Protein AF-A0A1F8C4C2-F1 (afdb_monomer)

Foldseek 3Di:
DCVVLVVVLVLLVVVLVVLVVVLVVLVVVLVVLVVVVPDDPVSVVVNVVSVVSSVVSVVLSVVSVVLNVQSVVVVPDDDDQADDPQADAPQAGEHCDDHDGPPHHYDHCPDPVNVVRGGDGQPPHNRPPPD

Nearest PDB structures (foldseek):
  6gir-assembly1_A-2  TM=7.194E-01  e=6.416E-01  Arabidopsis thaliana
  5o66-assembly1_F  TM=7.921E-01  e=1.117E+00  Escherichia coli O157:H7
  6r1m-assembly1_B  TM=4.820E-01  e=4.071E+00  Escherichia coli
  6r1m-assembly1_A  TM=4.209E-01  e=3.182E+00  Escherichia coli
  6r1o-assembly1_A-2  TM=3.533E-01  e=3.828E+00  Escherichia coli

Sequence (131 aa):
MRTKLVVLLEKVRQEVKKAQRVAESSHEDATSIAFSLQGSRSTAGDHFHAKHQVEMNKNRLRNLLKLQMKLEEAVNKSVPEVVEPPCFVNESYLVNTPVNIDGFSFISTASPAGQKLLGKKVGEMGIEVLE

Solvent-accessible surface area (backbone atoms only — not comparable to full-atom values): 7323 Å² total; per-residue (Å²): 91,51,57,68,59,52,54,48,44,56,51,46,54,53,50,37,57,50,33,48,54,50,32,52,50,37,49,53,51,40,49,53,52,63,67,73,46,87,80,56,80,72,51,57,55,54,50,51,52,34,51,51,52,33,52,53,35,45,51,51,34,53,51,43,51,55,49,42,54,45,40,57,53,50,74,70,49,78,87,64,70,42,43,55,73,58,37,58,43,82,90,24,35,36,25,78,71,68,72,97,47,94,97,60,50,67,34,29,47,85,37,79,69,28,52,75,46,52,72,38,56,63,61,82,72,74,36,59,75,55,90

Mean predicted aligned error: 8.68 Å

Secondary structure (DSSP, 8-state):
--HHHHHHHHHHHHHHHHHHHHHHHHHHHHHHHHHHTTT-STHHHHHHHHHHHHHHHHHHHHHHHHHHHHHHHHHHSPPPSB--SSEEETTEEEESS----TT--EEETTSHHHHTTTTPBTTTT------

pLDDT: mean 79.41, std 11.93, range [40.41, 92.19]

Organism: NCBI:txid1802525

Radius of gyration: 19.36 Å; Cα contacts (8 Å, |Δi|>4): 145; chains: 1; bounding box: 41×28×55 Å

Structure (mmCIF, N/CA/C/O backbone):
data_AF-A0A1F8C4C2-F1
#
_entry.id   AF-A0A1F8C4C2-F1
#
loop_
_atom_site.group_PDB
_atom_site.id
_atom_site.type_symbol
_atom_site.label_atom_id
_atom_site.label_alt_id
_atom_site.label_comp_id
_atom_site.label_asym_id
_atom_site.label_entity_id
_atom_site.label_seq_id
_atom_site.pdbx_PDB_ins_code
_atom_site.Cartn_x
_atom_site.Cartn_y
_atom_site.Cartn_z
_atom_site.occupancy
_atom_site.B_iso_or_equiv
_atom_site.auth_seq_id
_atom_site.auth_comp_id
_atom_site.auth_asym_id
_atom_site.auth_atom_id
_atom_site.pdbx_PDB_model_num
ATOM 1 N N . MET A 1 1 ? -16.380 -9.840 12.219 1.00 53.31 1 MET A N 1
ATOM 2 C CA . MET A 1 1 ? -14.967 -10.212 12.402 1.00 53.31 1 MET A CA 1
ATOM 3 C C . MET A 1 1 ? -14.104 -9.510 11.401 1.00 53.31 1 MET A C 1
ATOM 5 O O . MET A 1 1 ? -13.970 -10.021 10.300 1.00 53.31 1 MET A O 1
ATOM 9 N N . ARG A 1 2 ? -13.535 -8.339 11.740 1.00 65.19 2 ARG A N 1
ATOM 10 C CA . ARG A 1 2 ? -12.511 -7.631 10.927 1.00 65.19 2 ARG A CA 1
ATOM 11 C C . ARG A 1 2 ? -12.799 -7.537 9.422 1.00 65.19 2 ARG A C 1
ATOM 13 O O . ARG A 1 2 ? -11.888 -7.315 8.625 1.00 65.19 2 ARG A O 1
ATOM 20 N N . THR A 1 3 ? -14.058 -7.666 9.017 1.00 74.44 3 THR A N 1
ATOM 21 C CA . THR A 1 3 ? -14.428 -7.990 7.637 1.00 74.44 3 THR A CA 1
ATOM 22 C C . THR A 1 3 ? -13.960 -6.892 6.693 1.00 74.44 3 THR A C 1
ATOM 24 O O . THR A 1 3 ? -13.485 -7.165 5.600 1.00 74.44 3 THR A O 1
ATOM 27 N N . LYS A 1 4 ? -13.979 -5.641 7.164 1.00 80.50 4 LYS A N 1
ATOM 28 C CA . LYS A 1 4 ? -13.453 -4.474 6.452 1.00 80.50 4 LYS A CA 1
ATOM 29 C C . LYS A 1 4 ? -11.940 -4.559 6.207 1.00 80.50 4 LYS A C 1
ATOM 31 O O . LYS A 1 4 ? -11.496 -4.343 5.086 1.00 80.50 4 LYS A O 1
ATOM 36 N N . LEU A 1 5 ? -11.144 -4.933 7.214 1.00 81.06 5 LEU A N 1
ATOM 37 C CA . LEU A 1 5 ? -9.693 -5.105 7.053 1.00 81.06 5 LEU A CA 1
ATOM 38 C C . LEU A 1 5 ? -9.354 -6.287 6.141 1.00 81.06 5 LEU A C 1
ATOM 40 O O . LEU A 1 5 ? -8.415 -6.184 5.358 1.00 81.06 5 LEU A O 1
ATOM 44 N N . VAL A 1 6 ? -10.129 -7.374 6.200 1.00 84.25 6 VAL A N 1
ATOM 45 C CA . VAL A 1 6 ? -9.967 -8.524 5.294 1.00 84.25 6 VAL A CA 1
ATOM 46 C C . VAL A 1 6 ? -10.289 -8.127 3.852 1.00 84.25 6 VAL A C 1
ATOM 48 O O . VAL A 1 6 ? -9.483 -8.381 2.962 1.00 84.25 6 VAL A O 1
ATOM 51 N N . VAL A 1 7 ? -11.400 -7.422 3.625 1.00 87.56 7 VAL A N 1
ATOM 52 C CA . VAL A 1 7 ? -11.780 -6.897 2.302 1.00 87.56 7 VAL A CA 1
ATOM 53 C C . VAL A 1 7 ? -10.709 -5.948 1.757 1.00 87.56 7 VAL A C 1
ATOM 55 O O . VAL A 1 7 ? -10.316 -6.051 0.592 1.00 87.56 7 VAL A O 1
ATOM 58 N N . LEU A 1 8 ? -10.183 -5.050 2.597 1.00 85.94 8 LEU A N 1
ATOM 59 C CA . LEU A 1 8 ? -9.069 -4.188 2.209 1.00 85.94 8 LEU A CA 1
ATOM 60 C C . LEU A 1 8 ? -7.817 -5.013 1.883 1.00 85.94 8 LEU A C 1
ATOM 62 O O . LEU A 1 8 ? -7.168 -4.748 0.875 1.00 85.94 8 LEU A O 1
ATOM 66 N N . LEU A 1 9 ? -7.477 -6.019 2.691 1.00 87.69 9 LEU A N 1
ATOM 67 C CA . LEU A 1 9 ? -6.319 -6.881 2.459 1.00 87.69 9 LEU A CA 1
ATOM 68 C C . LEU A 1 9 ? -6.424 -7.628 1.122 1.00 87.69 9 LEU A C 1
ATOM 70 O O . LEU A 1 9 ? -5.449 -7.675 0.370 1.00 87.69 9 LEU A O 1
ATOM 74 N N . GLU A 1 10 ? -7.592 -8.175 0.788 1.00 90.31 10 GLU A N 1
ATOM 75 C CA . GLU A 1 10 ? -7.821 -8.817 -0.510 1.00 90.31 10 GLU A CA 1
ATOM 76 C C . GLU A 1 10 ? -7.630 -7.837 -1.668 1.00 90.31 10 GLU A C 1
ATOM 78 O O . GLU A 1 10 ? -6.942 -8.153 -2.646 1.00 90.31 10 GLU A O 1
ATOM 83 N N . LYS A 1 11 ? -8.167 -6.618 -1.543 1.00 90.62 11 LYS A N 1
ATOM 84 C CA . LYS A 1 11 ? -7.991 -5.581 -2.562 1.00 90.62 11 LYS A CA 1
ATOM 85 C C . LYS A 1 11 ? -6.529 -5.156 -2.698 1.00 90.62 11 LYS A C 1
ATOM 87 O O . LYS A 1 11 ? -6.021 -5.068 -3.815 1.00 90.62 11 LYS A O 1
ATOM 92 N N . VAL A 1 12 ? -5.829 -4.956 -1.582 1.00 90.44 12 VAL A N 1
ATOM 93 C CA . VAL A 1 12 ? -4.397 -4.626 -1.562 1.00 90.44 12 VAL A CA 1
ATOM 94 C C . VAL A 1 12 ? -3.588 -5.733 -2.234 1.00 90.44 12 VAL A C 1
ATOM 96 O O . VAL A 1 12 ? -2.735 -5.426 -3.059 1.00 90.44 12 VAL A O 1
ATOM 99 N N . ARG A 1 13 ? -3.886 -7.014 -1.984 1.00 91.56 13 ARG A N 1
ATOM 100 C CA . ARG A 1 13 ? -3.219 -8.144 -2.661 1.00 91.56 13 ARG A CA 1
ATOM 101 C C . ARG A 1 13 ? -3.410 -8.114 -4.177 1.00 91.56 13 ARG A C 1
ATOM 103 O O . ARG A 1 13 ? -2.470 -8.401 -4.921 1.00 91.56 13 ARG A O 1
ATOM 110 N N . GLN A 1 14 ? -4.605 -7.766 -4.653 1.00 92.19 14 GLN A N 1
ATOM 111 C CA . GLN A 1 14 ? -4.853 -7.596 -6.088 1.00 92.19 14 GLN A CA 1
ATOM 112 C C . GLN A 1 14 ? -4.038 -6.430 -6.664 1.00 92.19 14 GLN A C 1
ATOM 114 O O . GLN A 1 14 ? -3.414 -6.579 -7.716 1.00 92.19 14 GLN A O 1
ATOM 119 N N . GLU A 1 15 ? -4.002 -5.294 -5.970 1.00 89.56 15 GLU A N 1
ATOM 120 C CA . GLU A 1 15 ? -3.238 -4.118 -6.395 1.00 89.56 15 GLU A CA 1
ATOM 121 C C . GLU A 1 15 ? -1.722 -4.347 -6.344 1.00 89.56 15 GLU A C 1
ATOM 123 O O . GLU A 1 15 ? -1.018 -3.896 -7.244 1.00 89.56 15 GLU A O 1
ATOM 128 N N . VAL A 1 16 ? -1.209 -5.113 -5.375 1.00 90.69 16 VAL A N 1
ATOM 129 C CA . VAL A 1 16 ? 0.198 -5.547 -5.327 1.00 90.69 16 VAL A CA 1
ATOM 130 C C . VAL A 1 16 ? 0.546 -6.361 -6.569 1.00 90.69 16 VAL A C 1
ATOM 132 O O . VAL A 1 16 ? 1.525 -6.044 -7.239 1.00 90.69 16 VAL A O 1
ATOM 135 N N . LYS A 1 17 ? -0.278 -7.354 -6.937 1.00 91.56 17 LYS A N 1
ATOM 136 C CA . LYS A 1 17 ? -0.050 -8.161 -8.151 1.00 91.56 17 LYS A CA 1
ATOM 137 C C . LYS A 1 17 ? -0.018 -7.301 -9.416 1.00 91.56 17 LYS A C 1
ATOM 139 O O . LYS A 1 17 ? 0.827 -7.520 -10.281 1.00 91.56 17 LYS A O 1
ATOM 1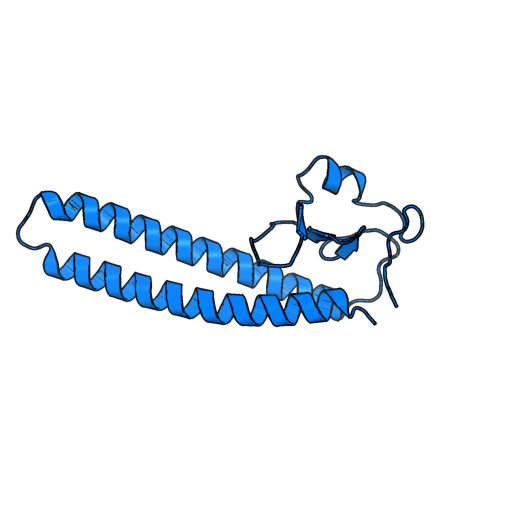44 N N . LYS A 1 18 ? -0.918 -6.319 -9.533 1.00 90.38 18 LYS A N 1
ATOM 145 C CA . LYS A 1 18 ? -0.917 -5.372 -10.662 1.00 90.38 18 LYS A CA 1
ATOM 146 C C . LYS A 1 18 ? 0.332 -4.492 -10.656 1.00 90.38 18 LYS A C 1
ATOM 148 O O . LYS A 1 18 ? 0.999 -4.384 -11.678 1.00 90.38 18 LYS A O 1
ATOM 153 N N . ALA A 1 19 ? 0.661 -3.892 -9.513 1.00 88.00 19 ALA A N 1
ATOM 154 C CA . ALA A 1 19 ? 1.817 -3.014 -9.367 1.00 88.00 19 ALA A CA 1
ATOM 155 C C . ALA A 1 19 ? 3.136 -3.749 -9.631 1.00 88.00 19 ALA A C 1
ATOM 157 O O . ALA A 1 19 ? 4.052 -3.157 -10.191 1.00 88.00 19 ALA A O 1
ATOM 158 N N . GLN A 1 20 ? 3.217 -5.032 -9.278 1.00 89.38 20 GLN A N 1
ATOM 159 C CA . GLN A 1 20 ? 4.369 -5.873 -9.574 1.00 89.38 20 GLN A CA 1
ATOM 160 C C . GLN A 1 20 ? 4.550 -6.062 -11.083 1.00 89.38 20 GLN A C 1
ATOM 162 O O . GLN A 1 20 ? 5.613 -5.730 -11.598 1.00 89.38 20 GLN A O 1
ATOM 167 N N . ARG A 1 21 ? 3.492 -6.464 -11.803 1.00 90.31 21 ARG A N 1
ATOM 168 C CA . ARG A 1 21 ? 3.532 -6.580 -13.274 1.00 90.31 21 ARG A CA 1
ATOM 169 C C . ARG A 1 21 ? 3.914 -5.264 -13.950 1.00 90.31 21 ARG A C 1
ATOM 171 O O . ARG A 1 21 ? 4.700 -5.254 -14.887 1.00 90.31 21 ARG A O 1
ATOM 178 N N . VAL A 1 22 ? 3.371 -4.146 -13.466 1.00 86.62 22 VAL A N 1
ATOM 179 C CA . VAL A 1 22 ? 3.695 -2.813 -13.994 1.00 86.62 22 VAL A CA 1
ATOM 180 C C . VAL A 1 22 ? 5.158 -2.451 -13.724 1.00 86.62 22 VAL A C 1
ATOM 182 O O . VAL A 1 22 ? 5.821 -1.923 -14.609 1.00 86.62 22 VAL A O 1
ATOM 185 N N . ALA A 1 23 ? 5.684 -2.739 -12.532 1.00 84.31 23 ALA A N 1
ATOM 186 C CA . ALA A 1 23 ? 7.082 -2.469 -12.202 1.00 84.31 23 ALA A CA 1
ATOM 187 C C . ALA A 1 23 ? 8.057 -3.322 -13.033 1.00 84.31 23 ALA A C 1
ATOM 189 O O . ALA A 1 23 ? 9.106 -2.812 -13.428 1.00 84.31 23 ALA A O 1
ATOM 190 N N . GLU A 1 24 ? 7.704 -4.580 -13.308 1.00 87.06 24 GLU A N 1
ATOM 191 C CA . GLU A 1 24 ? 8.446 -5.486 -14.195 1.00 87.06 24 GLU A CA 1
ATOM 192 C C . GLU A 1 24 ? 8.435 -4.959 -15.640 1.00 87.06 24 GLU A C 1
ATOM 194 O O . GLU A 1 24 ? 9.498 -4.669 -16.186 1.00 87.06 24 GLU A O 1
ATOM 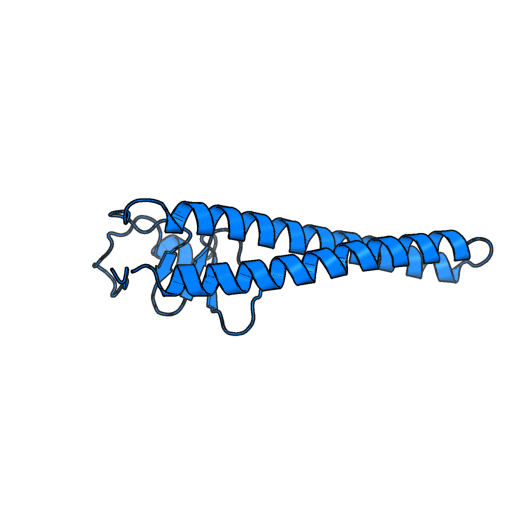199 N N . SER A 1 25 ? 7.253 -4.685 -16.204 1.00 85.31 25 SER A N 1
ATOM 200 C CA . SER A 1 25 ? 7.103 -4.128 -17.560 1.00 85.31 25 SER A CA 1
ATOM 201 C C . SER A 1 25 ? 7.837 -2.796 -17.733 1.00 85.31 25 SER A C 1
ATOM 203 O O . SER A 1 25 ? 8.570 -2.616 -18.697 1.00 85.31 25 SER A O 1
ATOM 205 N N . SER A 1 26 ? 7.724 -1.869 -16.776 1.00 81.75 26 SER A N 1
ATOM 206 C CA . SER A 1 26 ? 8.434 -0.584 -16.866 1.00 81.75 26 SER A CA 1
ATOM 207 C C . SER A 1 26 ? 9.955 -0.752 -16.852 1.00 81.75 26 SER A C 1
ATOM 209 O O . SER A 1 26 ? 10.673 0.075 -17.415 1.00 81.75 26 SER A O 1
ATOM 211 N N . HIS A 1 27 ? 10.470 -1.786 -16.179 1.00 80.31 27 HIS A N 1
ATOM 212 C CA . HIS A 1 27 ? 11.900 -2.068 -16.178 1.00 80.31 27 HIS A CA 1
ATOM 213 C C . HIS A 1 27 ? 12.375 -2.568 -17.548 1.00 80.31 27 HIS A C 1
ATOM 215 O O . HIS A 1 27 ? 13.429 -2.128 -18.017 1.00 80.31 27 HIS A O 1
ATOM 221 N N . GLU A 1 28 ? 11.590 -3.429 -18.195 1.00 80.94 28 GLU A N 1
ATOM 222 C CA . GLU A 1 28 ? 11.824 -3.894 -19.566 1.00 80.94 28 GLU A CA 1
ATOM 223 C C . GLU A 1 28 ? 11.772 -2.730 -20.565 1.00 80.94 28 GLU A C 1
ATOM 225 O O . GLU A 1 28 ? 12.710 -2.559 -21.347 1.00 80.94 28 GLU A O 1
ATOM 230 N N . ASP A 1 29 ? 10.767 -1.856 -20.462 1.00 75.19 29 ASP A N 1
ATOM 231 C CA . ASP A 1 29 ? 10.616 -0.674 -21.320 1.00 75.19 29 ASP A CA 1
ATOM 232 C C . ASP A 1 29 ? 11.817 0.274 -21.198 1.00 75.19 29 ASP A C 1
ATOM 234 O O . ASP A 1 29 ? 12.409 0.686 -22.198 1.00 75.19 29 ASP A O 1
ATOM 238 N N . ALA A 1 30 ? 12.237 0.583 -19.966 1.00 74.38 30 ALA A N 1
ATOM 239 C CA . ALA A 1 30 ? 13.404 1.428 -19.723 1.00 74.38 30 ALA A CA 1
ATOM 240 C C . ALA A 1 30 ? 14.696 0.807 -20.281 1.00 74.38 30 ALA A C 1
ATOM 242 O O . ALA A 1 30 ? 15.578 1.529 -20.750 1.00 74.38 30 ALA A O 1
ATOM 243 N N . THR A 1 31 ? 14.797 -0.522 -20.253 1.00 75.94 31 THR A N 1
ATOM 244 C CA . THR A 1 31 ? 15.933 -1.268 -20.804 1.00 75.94 31 THR A CA 1
ATOM 245 C C . THR A 1 31 ? 15.912 -1.226 -22.334 1.00 75.94 31 THR A C 1
ATOM 247 O O . THR A 1 31 ? 16.933 -0.924 -22.948 1.00 75.94 31 THR A O 1
ATOM 250 N N . SER A 1 32 ? 14.748 -1.417 -22.960 1.00 74.44 32 SER A N 1
ATOM 251 C CA . SER A 1 32 ? 14.570 -1.290 -24.412 1.00 74.44 32 SER A CA 1
ATOM 252 C C . SER A 1 32 ? 14.911 0.119 -24.910 1.00 74.44 32 SER A C 1
ATOM 254 O O . SER A 1 32 ? 15.656 0.276 -25.881 1.00 74.44 32 SER A O 1
ATOM 256 N N . ILE A 1 33 ? 14.445 1.156 -24.204 1.00 72.19 33 ILE A N 1
ATOM 257 C CA . ILE A 1 33 ? 14.779 2.555 -24.507 1.00 72.19 33 ILE A CA 1
ATOM 258 C C . ILE A 1 33 ? 16.297 2.764 -24.408 1.00 72.19 33 ILE A C 1
ATOM 260 O O . ILE A 1 33 ? 16.891 3.308 -25.340 1.00 72.19 33 ILE A O 1
ATOM 264 N N . ALA A 1 34 ? 16.941 2.256 -23.348 1.00 68.25 34 ALA A N 1
ATOM 265 C CA . ALA A 1 34 ? 18.396 2.313 -23.157 1.00 68.25 34 ALA A CA 1
ATOM 266 C C . ALA A 1 34 ? 19.194 1.660 -24.301 1.00 68.25 34 ALA A C 1
ATOM 268 O O . ALA A 1 34 ? 20.250 2.175 -24.671 1.00 68.25 34 ALA A O 1
ATOM 269 N N . PHE A 1 35 ? 18.691 0.577 -24.898 1.00 68.38 35 PHE A N 1
ATOM 270 C CA . PHE A 1 35 ? 19.330 -0.065 -26.052 1.00 68.38 35 PHE A CA 1
ATOM 271 C C . PHE A 1 35 ? 19.083 0.678 -27.376 1.00 68.38 35 PHE A C 1
ATOM 273 O O . PHE A 1 35 ? 19.989 0.755 -28.203 1.00 68.38 35 PHE A O 1
ATOM 280 N N . SER A 1 36 ? 17.913 1.299 -27.568 1.00 64.44 36 SER A N 1
ATOM 281 C CA . SER A 1 36 ? 17.602 2.106 -28.769 1.00 64.44 36 SER A CA 1
ATOM 282 C C . SER A 1 36 ? 18.322 3.467 -28.837 1.00 64.44 36 SER A C 1
ATOM 284 O O . SER A 1 36 ? 18.203 4.204 -29.815 1.00 64.44 36 SER A O 1
ATOM 286 N N . LEU A 1 37 ? 19.084 3.812 -27.798 1.00 57.75 37 LEU A N 1
ATOM 287 C CA . LEU A 1 37 ? 19.606 5.152 -27.523 1.00 57.75 37 LEU A CA 1
ATOM 288 C C . LEU A 1 37 ? 20.917 5.518 -28.236 1.00 57.75 37 LEU A C 1
ATOM 290 O O . LEU A 1 37 ? 21.407 6.631 -28.056 1.00 57.75 37 LEU A O 1
ATOM 294 N N . GLN A 1 38 ? 21.480 4.635 -29.064 1.00 60.69 38 GLN A N 1
ATOM 295 C CA . GLN A 1 38 ? 22.807 4.817 -29.674 1.00 60.69 38 GLN A CA 1
ATOM 296 C C . GLN A 1 38 ? 22.943 5.970 -30.703 1.00 60.69 38 GLN A C 1
ATOM 298 O O . GLN A 1 38 ? 23.993 6.070 -31.331 1.00 60.69 38 GLN A O 1
ATOM 303 N N . GLY A 1 39 ? 21.969 6.880 -30.883 1.00 57.97 39 GLY A N 1
ATOM 304 C CA . GLY A 1 39 ? 22.068 7.869 -31.973 1.00 57.97 39 GLY A CA 1
ATOM 305 C C . GLY A 1 39 ? 21.316 9.204 -31.904 1.00 57.97 39 GLY A C 1
ATOM 306 O O . GLY A 1 39 ? 21.362 9.922 -32.898 1.00 57.97 39 GLY A O 1
ATOM 307 N N . SER A 1 40 ? 20.636 9.600 -30.817 1.00 57.41 40 SER A N 1
ATOM 308 C CA . SER A 1 40 ? 19.879 10.873 -30.812 1.00 57.41 40 SER A CA 1
ATOM 309 C C . SER A 1 40 ? 19.920 11.623 -29.477 1.00 57.41 40 SER A C 1
ATOM 311 O O . SER A 1 40 ? 19.997 11.034 -28.406 1.00 57.41 40 SER A O 1
ATOM 313 N N . ARG A 1 41 ? 19.881 12.962 -29.536 1.00 56.97 41 ARG A N 1
ATOM 314 C CA . ARG A 1 41 ? 19.818 13.857 -28.364 1.00 56.97 41 ARG A CA 1
ATOM 315 C C . ARG A 1 41 ? 18.411 13.909 -27.752 1.00 56.97 41 ARG A C 1
ATOM 317 O O . ARG A 1 41 ? 18.288 14.156 -26.557 1.00 56.97 41 ARG A O 1
ATOM 324 N N . SER A 1 42 ? 17.368 13.649 -28.548 1.00 61.97 42 SER A N 1
ATOM 325 C CA . SER A 1 42 ? 15.966 13.651 -28.095 1.00 61.97 42 SER A CA 1
ATOM 326 C C . SER A 1 42 ? 15.651 12.482 -27.157 1.00 61.97 42 SER A C 1
ATOM 328 O O . SER A 1 42 ? 14.880 12.632 -26.217 1.00 61.97 42 SER A O 1
ATOM 330 N N . THR A 1 43 ? 16.330 11.349 -27.327 1.00 63.88 43 THR A N 1
ATOM 331 C CA . THR A 1 43 ? 16.134 10.133 -26.527 1.00 63.88 43 THR A CA 1
ATOM 332 C C . THR A 1 43 ? 16.700 10.227 -25.101 1.00 63.88 43 THR A C 1
ATOM 334 O O . THR A 1 43 ? 16.368 9.404 -24.247 1.00 63.88 43 THR A O 1
ATOM 337 N N . ALA A 1 44 ? 17.524 11.238 -24.788 1.00 68.44 44 ALA A N 1
ATOM 338 C CA . ALA A 1 44 ? 18.006 11.476 -23.422 1.00 68.44 44 ALA A CA 1
ATOM 339 C C . ALA A 1 44 ? 16.881 11.938 -22.473 1.00 68.44 44 ALA A C 1
ATOM 341 O O . ALA A 1 44 ? 16.882 11.567 -21.296 1.00 68.44 44 ALA A O 1
ATOM 342 N N . GLY A 1 45 ? 15.912 12.708 -22.987 1.00 73.06 45 GLY A N 1
ATOM 343 C CA . GLY A 1 45 ? 14.707 13.093 -22.245 1.00 73.06 45 GLY A CA 1
ATOM 344 C C . GLY A 1 45 ? 13.816 11.884 -21.966 1.00 73.06 45 GLY A C 1
ATOM 345 O O . GLY A 1 45 ? 13.440 11.645 -20.818 1.00 73.06 45 GLY A O 1
ATOM 346 N N . ASP A 1 46 ? 13.581 11.057 -22.984 1.00 76.81 46 ASP A N 1
ATOM 347 C CA . ASP A 1 46 ? 12.776 9.834 -22.872 1.00 76.81 46 ASP A CA 1
ATOM 348 C C . ASP A 1 46 ? 13.361 8.850 -21.853 1.00 76.81 46 ASP A C 1
ATOM 350 O O . ASP A 1 46 ? 12.637 8.271 -21.046 1.00 76.81 46 ASP A O 1
ATOM 354 N N . HIS A 1 47 ? 14.687 8.720 -21.808 1.00 75.88 47 HIS A N 1
ATOM 355 C CA . HIS A 1 47 ? 15.371 7.916 -20.798 1.00 75.88 47 HIS A CA 1
ATOM 356 C C . HIS A 1 47 ? 15.176 8.439 -19.373 1.00 75.88 47 HIS A C 1
ATOM 358 O O . HIS A 1 47 ? 14.990 7.649 -18.444 1.00 75.88 47 HIS A O 1
ATOM 364 N N . PHE A 1 48 ? 15.229 9.760 -19.177 1.00 80.88 48 PHE A N 1
ATOM 365 C CA . PHE A 1 48 ? 14.989 10.359 -17.866 1.00 80.88 48 PHE A CA 1
ATOM 366 C C . PHE A 1 48 ? 13.544 10.121 -17.416 1.00 80.88 48 PHE A C 1
ATOM 368 O O . PHE A 1 48 ? 13.319 9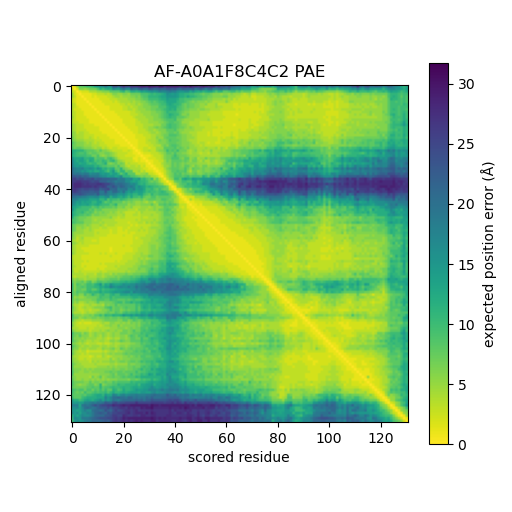.683 -16.285 1.00 80.88 48 PHE A O 1
ATOM 375 N N . HIS A 1 49 ? 12.576 10.310 -18.316 1.00 83.44 49 HIS A N 1
ATOM 376 C CA . HIS A 1 49 ? 11.169 10.020 -18.049 1.00 83.44 49 HIS A CA 1
ATOM 377 C C . HIS A 1 49 ? 10.925 8.534 -17.756 1.00 83.44 49 HIS A C 1
ATOM 379 O O . HIS A 1 49 ? 10.275 8.216 -16.761 1.00 83.44 49 HIS A O 1
ATOM 385 N N . ALA A 1 50 ? 11.505 7.622 -18.541 1.00 82.56 50 ALA A N 1
ATOM 386 C CA . ALA A 1 50 ? 11.391 6.182 -18.320 1.00 82.56 50 ALA A CA 1
ATOM 387 C C . ALA A 1 50 ? 11.993 5.757 -16.970 1.00 82.56 50 ALA A C 1
ATOM 389 O O . ALA A 1 50 ? 11.362 5.023 -16.208 1.00 82.56 50 ALA A O 1
ATOM 390 N N . LYS A 1 51 ? 13.179 6.272 -16.613 1.00 83.69 51 LYS A N 1
ATOM 391 C CA . LYS A 1 51 ? 13.788 6.030 -15.294 1.00 83.69 51 LYS A CA 1
ATOM 392 C C . LYS A 1 51 ? 12.913 6.539 -14.155 1.00 83.69 51 LYS A C 1
ATOM 394 O O . LYS A 1 51 ? 12.715 5.818 -13.176 1.00 83.69 51 LYS A O 1
ATOM 399 N N . HIS A 1 52 ? 12.374 7.748 -14.289 1.00 86.31 52 HIS A N 1
ATOM 400 C CA . HIS A 1 52 ? 11.492 8.322 -13.281 1.00 86.31 52 HIS A CA 1
ATOM 401 C C . HIS A 1 52 ? 10.205 7.499 -13.121 1.00 86.31 52 HIS A C 1
ATOM 403 O O . HIS A 1 52 ? 9.780 7.218 -12.000 1.00 86.31 52 HIS A O 1
ATOM 409 N N . GLN A 1 53 ? 9.627 7.024 -14.227 1.00 85.44 53 GLN A N 1
ATOM 410 C CA . GLN A 1 53 ? 8.444 6.165 -14.215 1.00 85.44 53 GLN A CA 1
ATOM 411 C C . GLN A 1 53 ? 8.710 4.823 -13.516 1.00 85.44 53 GLN A C 1
ATOM 413 O O . GLN A 1 53 ? 7.901 4.381 -12.695 1.00 85.44 53 GLN A O 1
ATOM 418 N N . VAL A 1 54 ? 9.864 4.197 -13.776 1.00 86.56 54 VAL A N 1
ATOM 419 C CA . VAL A 1 54 ? 10.298 2.977 -13.071 1.00 86.56 54 VAL A CA 1
ATOM 420 C C . VAL A 1 54 ? 10.411 3.227 -11.571 1.00 86.56 54 VAL A C 1
ATOM 422 O O . VAL A 1 54 ? 9.944 2.413 -10.772 1.00 86.56 54 VAL A O 1
ATOM 425 N N . GLU A 1 55 ? 11.018 4.341 -11.168 1.00 88.25 55 GLU A N 1
ATOM 426 C CA . GLU A 1 55 ? 11.172 4.686 -9.756 1.00 88.25 55 GLU A CA 1
ATOM 427 C C . GLU A 1 55 ? 9.817 4.917 -9.070 1.00 88.25 55 GLU A C 1
ATOM 429 O O . GLU A 1 55 ? 9.571 4.370 -7.991 1.00 88.25 55 GLU A O 1
ATOM 434 N N . MET A 1 56 ? 8.903 5.643 -9.720 1.00 87.88 56 MET A N 1
ATOM 435 C CA . MET A 1 56 ? 7.536 5.849 -9.232 1.00 87.88 56 MET A CA 1
ATOM 436 C C . MET A 1 56 ? 6.784 4.524 -9.063 1.00 87.88 56 MET A C 1
ATOM 438 O O . MET A 1 56 ? 6.179 4.282 -8.013 1.00 87.88 56 MET A O 1
ATOM 442 N N . ASN A 1 57 ? 6.882 3.624 -10.044 1.00 87.38 57 ASN A N 1
ATOM 443 C CA . ASN A 1 57 ? 6.238 2.310 -9.993 1.00 87.38 57 ASN A CA 1
ATOM 444 C C . ASN A 1 57 ? 6.833 1.422 -8.887 1.00 87.38 57 ASN A C 1
ATOM 446 O O . ASN A 1 57 ? 6.087 0.783 -8.137 1.00 87.38 57 ASN A O 1
ATOM 450 N N . LYS A 1 58 ? 8.158 1.451 -8.694 1.00 88.69 58 LYS A N 1
ATOM 451 C CA . LYS A 1 58 ? 8.832 0.762 -7.578 1.00 88.69 58 LYS A CA 1
ATOM 452 C C . LYS A 1 58 ? 8.408 1.314 -6.219 1.00 88.69 58 LYS A C 1
ATOM 454 O O . LYS A 1 58 ? 8.141 0.537 -5.299 1.00 88.69 58 LYS A O 1
ATOM 459 N N . ASN A 1 59 ? 8.314 2.635 -6.080 1.00 89.00 59 ASN A N 1
ATOM 460 C CA . ASN A 1 59 ? 7.865 3.274 -4.844 1.00 89.00 59 ASN A CA 1
ATOM 461 C C . ASN A 1 59 ? 6.405 2.922 -4.528 1.00 89.00 59 ASN A C 1
ATOM 463 O O . ASN A 1 59 ? 6.094 2.582 -3.383 1.00 89.00 59 ASN A O 1
ATOM 467 N N . ARG A 1 60 ? 5.527 2.904 -5.540 1.00 88.38 60 ARG A N 1
ATOM 468 C CA . ARG A 1 60 ? 4.139 2.442 -5.398 1.00 88.38 60 ARG A CA 1
ATOM 469 C C . ARG A 1 60 ? 4.074 0.990 -4.921 1.00 88.38 60 ARG A C 1
ATOM 471 O O . ARG A 1 60 ? 3.388 0.719 -3.935 1.00 88.38 60 ARG A O 1
ATOM 478 N N . LEU A 1 61 ? 4.809 0.076 -5.562 1.00 90.38 61 LEU A N 1
ATOM 479 C CA . LEU A 1 61 ? 4.861 -1.336 -5.164 1.00 90.38 61 LEU A CA 1
ATOM 480 C C . LEU A 1 61 ? 5.350 -1.496 -3.718 1.00 90.38 61 LEU A C 1
ATOM 482 O O . LEU A 1 61 ? 4.724 -2.196 -2.924 1.00 90.38 61 LEU A O 1
ATOM 486 N N . ARG A 1 62 ? 6.424 -0.793 -3.343 1.00 91.25 62 ARG A N 1
ATOM 487 C CA . ARG A 1 62 ? 6.965 -0.814 -1.976 1.00 91.25 62 ARG A CA 1
ATOM 488 C C . ARG A 1 62 ? 5.932 -0.355 -0.944 1.00 91.25 62 ARG A C 1
ATOM 490 O O . ARG A 1 62 ? 5.826 -0.965 0.118 1.00 91.25 62 ARG A O 1
ATOM 497 N N . ASN A 1 63 ? 5.182 0.706 -1.233 1.00 89.56 63 ASN A N 1
ATOM 498 C CA . ASN A 1 63 ? 4.154 1.214 -0.323 1.00 89.56 63 ASN A CA 1
ATOM 499 C C . ASN A 1 63 ? 2.983 0.232 -0.181 1.00 89.56 63 ASN A C 1
ATOM 501 O O . ASN A 1 63 ? 2.527 -0.003 0.937 1.00 89.56 63 ASN A O 1
ATOM 505 N N . LEU A 1 64 ? 2.551 -0.391 -1.281 1.00 90.75 64 LEU A N 1
ATOM 506 C CA . LEU A 1 64 ? 1.509 -1.421 -1.261 1.00 90.75 64 LEU A CA 1
ATOM 507 C C . LEU A 1 64 ? 1.938 -2.661 -0.464 1.00 90.75 64 LEU A C 1
ATOM 509 O O . LEU A 1 64 ? 1.166 -3.136 0.364 1.00 90.75 64 LEU A O 1
ATOM 513 N N . LEU A 1 65 ? 3.177 -3.132 -0.634 1.00 91.31 65 LEU A N 1
ATOM 514 C CA . LEU A 1 65 ? 3.727 -4.251 0.144 1.00 91.31 65 LEU A CA 1
ATOM 515 C C . LEU A 1 65 ? 3.799 -3.929 1.642 1.00 91.31 65 LEU A C 1
ATOM 517 O O . LEU A 1 65 ? 3.406 -4.746 2.474 1.00 91.31 65 LEU A O 1
ATOM 521 N N . LYS A 1 66 ? 4.247 -2.718 2.001 1.00 90.44 66 LYS A N 1
ATOM 522 C CA . LYS A 1 66 ? 4.255 -2.259 3.400 1.00 90.44 66 LYS A CA 1
ATOM 523 C C . LYS A 1 66 ? 2.850 -2.233 3.999 1.00 90.44 66 LYS A C 1
ATOM 525 O O . LYS A 1 66 ? 2.685 -2.607 5.159 1.00 90.44 66 LYS A O 1
ATOM 530 N N . LEU A 1 67 ? 1.852 -1.778 3.238 1.00 89.12 67 LEU A N 1
ATOM 531 C CA . LEU A 1 67 ? 0.464 -1.785 3.691 1.00 89.12 67 LEU A CA 1
ATOM 532 C C . LEU A 1 67 ? -0.062 -3.217 3.843 1.00 89.12 67 LEU A C 1
ATOM 534 O O . LEU A 1 67 ? -0.670 -3.517 4.866 1.00 89.12 67 LEU A O 1
ATOM 538 N N . GLN A 1 68 ? 0.208 -4.094 2.873 1.00 89.88 68 GLN A N 1
ATOM 539 C CA . GLN A 1 68 ? -0.197 -5.499 2.921 1.00 89.88 68 GLN A CA 1
ATOM 540 C C . GLN A 1 68 ? 0.315 -6.178 4.193 1.00 89.88 68 GLN A C 1
ATOM 542 O O . GLN A 1 68 ? -0.481 -6.739 4.938 1.00 89.88 68 GLN A O 1
ATOM 547 N N . MET A 1 69 ? 1.616 -6.067 4.469 1.00 89.62 69 MET A N 1
ATOM 548 C CA . MET A 1 69 ? 2.243 -6.685 5.640 1.00 89.62 69 MET A CA 1
ATOM 549 C C . MET A 1 69 ? 1.597 -6.203 6.946 1.00 89.62 69 MET A C 1
ATOM 551 O O . MET A 1 69 ? 1.237 -7.002 7.805 1.00 89.62 69 MET A O 1
ATOM 555 N N . LYS A 1 70 ? 1.362 -4.890 7.071 1.00 86.12 70 LYS A N 1
ATOM 556 C CA . LYS A 1 70 ? 0.702 -4.317 8.252 1.00 86.12 70 LYS A CA 1
ATOM 557 C C . LYS A 1 70 ? -0.746 -4.770 8.409 1.00 86.12 70 LYS A C 1
ATOM 559 O O . LYS A 1 70 ? -1.197 -4.961 9.534 1.00 86.12 70 LYS A O 1
ATOM 564 N N . LEU A 1 71 ? -1.481 -4.921 7.308 1.00 86.25 71 LEU A N 1
ATOM 565 C CA . LEU A 1 71 ? -2.846 -5.445 7.338 1.00 86.25 71 LEU A CA 1
ATOM 566 C C . LEU A 1 71 ? -2.863 -6.922 7.731 1.00 86.25 71 LEU A C 1
ATOM 568 O O . LEU A 1 71 ? -3.698 -7.311 8.536 1.00 86.25 71 LEU A O 1
ATOM 572 N N . GLU A 1 72 ? -1.934 -7.729 7.220 1.00 86.31 72 GLU A N 1
ATOM 573 C CA . GLU A 1 72 ? -1.795 -9.139 7.603 1.00 86.31 72 GLU A CA 1
ATOM 574 C C . GLU A 1 72 ? -1.478 -9.285 9.096 1.00 86.31 72 GLU A C 1
ATOM 576 O O . GLU A 1 72 ? -2.100 -10.098 9.779 1.00 86.31 72 GLU A O 1
ATOM 581 N N . GLU A 1 73 ? -0.588 -8.455 9.641 1.00 85.06 73 GLU A N 1
ATOM 582 C CA . GLU A 1 73 ? -0.344 -8.410 11.086 1.00 85.06 73 GLU A CA 1
ATOM 583 C C . GLU A 1 73 ? -1.592 -7.985 1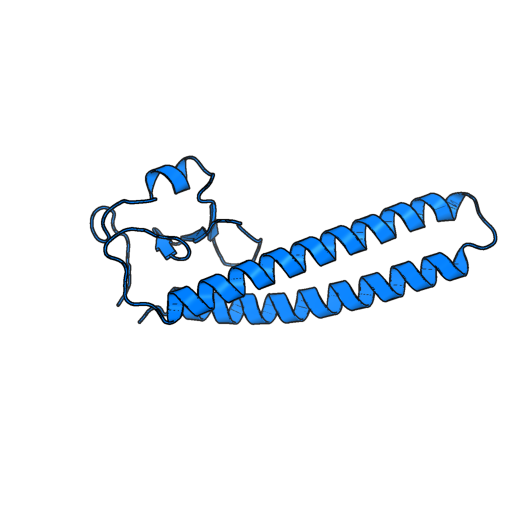1.870 1.00 85.06 73 GLU A C 1
ATOM 585 O O . GLU A 1 73 ? -1.953 -8.623 12.861 1.00 85.06 73 GLU A O 1
ATOM 590 N N . ALA A 1 74 ? -2.266 -6.919 11.436 1.00 80.06 74 ALA A N 1
ATOM 591 C CA . ALA A 1 74 ? -3.432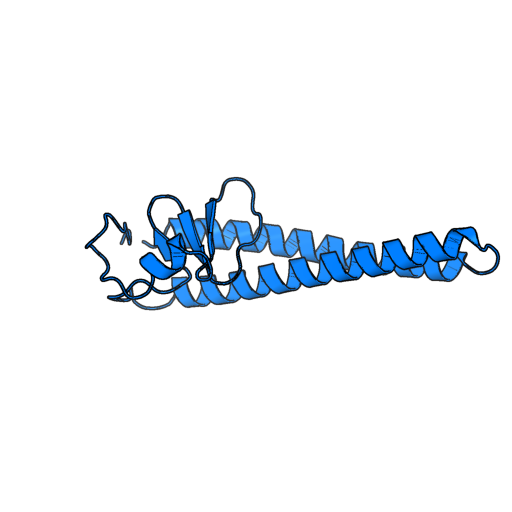 -6.382 12.130 1.00 80.06 74 ALA A CA 1
ATOM 592 C C . ALA A 1 74 ? -4.626 -7.341 12.103 1.00 80.06 74 ALA A C 1
ATOM 594 O O . ALA A 1 74 ? -5.364 -7.410 13.080 1.00 80.06 74 ALA A O 1
ATOM 595 N N . VAL A 1 75 ? -4.804 -8.110 11.024 1.00 80.06 75 VAL A N 1
ATOM 596 C CA . VAL A 1 75 ? -5.862 -9.124 10.910 1.00 80.06 75 VAL A CA 1
ATOM 597 C C . VAL A 1 75 ? -5.640 -10.299 11.868 1.00 80.06 75 VAL A C 1
ATOM 599 O O . VAL A 1 75 ? -6.625 -10.898 12.297 1.00 80.06 75 VAL A O 1
ATOM 602 N N . ASN A 1 76 ? -4.395 -10.580 12.266 1.00 74.62 76 ASN A N 1
ATOM 603 C CA . ASN A 1 76 ? -4.043 -11.707 13.139 1.00 74.62 76 ASN A CA 1
ATOM 604 C C . ASN A 1 76 ? -3.877 -11.348 14.632 1.00 74.62 76 ASN A C 1
ATOM 606 O O . ASN A 1 76 ? -3.850 -12.245 15.470 1.00 74.62 76 ASN A O 1
ATOM 610 N N . LYS A 1 77 ? -3.757 -10.064 14.996 1.00 75.38 77 LYS A N 1
ATOM 611 C CA . LYS A 1 77 ? -3.582 -9.622 16.401 1.00 75.38 77 LYS A CA 1
ATOM 612 C C . LYS A 1 77 ? -4.896 -9.628 17.191 1.00 75.38 77 LYS A C 1
ATOM 614 O O . LYS A 1 77 ? -5.961 -9.709 16.604 1.00 75.38 77 LYS A O 1
ATOM 619 N N . SER A 1 78 ? -4.886 -9.491 18.510 1.00 68.56 78 SER A N 1
ATOM 620 C CA . SER A 1 78 ? -6.115 -9.203 19.280 1.00 68.56 78 SER A CA 1
ATOM 621 C C . SER A 1 78 ? -6.658 -7.806 18.936 1.00 68.56 78 SER A C 1
ATOM 623 O O . SER A 1 78 ? -5.918 -6.984 18.393 1.00 68.56 78 SER A O 1
ATOM 625 N N . VAL A 1 79 ? -7.938 -7.519 19.196 1.00 67.94 79 VAL A N 1
ATOM 626 C CA . VAL A 1 79 ? -8.464 -6.147 19.062 1.00 67.94 79 VAL A CA 1
ATOM 627 C C . VAL A 1 79 ? -7.750 -5.252 20.084 1.00 67.94 79 VAL A C 1
ATOM 629 O O . VAL A 1 79 ? -7.806 -5.566 21.272 1.00 67.94 79 VAL A O 1
ATOM 632 N N . PRO A 1 80 ? -7.048 -4.185 19.659 1.00 70.19 80 PRO A N 1
ATOM 633 C CA . PRO A 1 80 ? -6.395 -3.286 20.600 1.00 70.19 80 PRO A CA 1
ATOM 634 C C . PRO A 1 80 ? -7.442 -2.436 21.332 1.00 70.19 80 PRO A C 1
ATOM 636 O O . PRO A 1 80 ? -8.437 -2.021 20.742 1.00 70.19 80 PRO A O 1
ATOM 639 N N . GLU A 1 81 ? -7.211 -2.147 22.614 1.00 71.88 81 GLU A N 1
ATOM 640 C CA . GLU A 1 81 ? -8.079 -1.262 23.416 1.00 71.88 81 GLU A CA 1
ATOM 641 C C . GLU A 1 81 ? -8.009 0.206 22.955 1.00 71.88 81 GLU A C 1
ATOM 643 O O . GLU A 1 81 ? -8.905 1.013 23.223 1.00 71.88 81 GLU A O 1
ATOM 648 N N . VAL A 1 82 ? -6.937 0.548 22.238 1.00 80.31 82 VAL A N 1
ATOM 649 C CA . VAL A 1 82 ? -6.656 1.874 21.693 1.00 80.31 82 VAL A CA 1
ATOM 650 C C . VAL A 1 82 ? -6.569 1.837 20.171 1.00 80.31 82 VAL A C 1
ATOM 652 O O . VAL A 1 82 ? -6.209 0.830 19.562 1.00 80.31 82 VAL A O 1
ATOM 655 N N . VAL A 1 83 ? -6.901 2.958 19.539 1.00 77.12 83 VAL A N 1
ATOM 656 C CA . VAL A 1 83 ? -6.837 3.112 18.085 1.00 77.12 83 VAL A CA 1
ATOM 657 C C . VAL A 1 83 ? -5.382 3.096 17.618 1.00 77.12 83 VAL A C 1
ATOM 659 O O . VAL A 1 83 ? -4.638 4.061 17.818 1.00 77.12 83 VAL A O 1
ATOM 662 N N . GLU A 1 84 ? -5.018 2.019 16.922 1.00 80.12 84 GLU A N 1
ATOM 663 C CA . GLU A 1 84 ? -3.715 1.829 16.285 1.00 80.12 84 GLU A CA 1
ATOM 664 C C . GLU A 1 84 ? -3.861 1.501 14.789 1.00 80.12 84 GLU A C 1
ATOM 666 O O . GLU A 1 84 ? -4.778 0.778 14.396 1.00 80.12 84 GLU A O 1
ATOM 671 N N . PRO A 1 85 ? -2.968 2.009 13.924 1.00 81.75 85 PRO A N 1
ATOM 672 C CA . PRO A 1 85 ? -2.981 1.718 12.495 1.00 81.75 85 PRO A CA 1
ATOM 673 C C . PRO A 1 85 ? -2.396 0.319 12.186 1.00 81.75 85 PRO A C 1
ATOM 675 O O . PRO A 1 85 ? -1.374 -0.053 12.764 1.00 81.75 85 PRO A O 1
ATOM 678 N N . PRO A 1 86 ? -2.906 -0.409 11.174 1.00 82.50 86 PRO A N 1
ATOM 679 C CA . PRO A 1 86 ? -4.066 -0.080 10.355 1.00 82.50 86 PRO A CA 1
ATOM 680 C C . PRO A 1 86 ? -5.395 -0.434 11.043 1.00 82.50 86 PRO A C 1
ATOM 682 O O . PRO A 1 86 ? -5.588 -1.567 11.479 1.00 82.50 86 PRO A O 1
ATOM 685 N N . CYS A 1 87 ? -6.340 0.509 11.068 1.00 81.81 87 CYS A N 1
ATOM 686 C CA . CYS A 1 87 ? -7.689 0.290 11.605 1.00 81.81 87 CYS A CA 1
ATOM 687 C C . CYS A 1 87 ? -8.766 0.974 10.756 1.00 81.81 87 CYS A C 1
ATOM 689 O O . CYS A 1 87 ? -8.468 1.833 9.928 1.00 81.81 87 CYS A O 1
ATOM 691 N N . PHE A 1 88 ? -10.020 0.567 10.940 1.00 82.25 88 PHE A N 1
ATOM 692 C CA . PHE A 1 88 ? -11.176 1.155 10.265 1.00 82.25 88 PHE A CA 1
ATOM 693 C C . PHE A 1 88 ? -11.918 2.082 11.234 1.00 82.25 88 PHE A C 1
ATOM 695 O O . PHE A 1 88 ? -12.231 1.679 12.351 1.00 82.25 88 PHE A O 1
ATOM 702 N N . VAL A 1 89 ? -12.149 3.328 10.822 1.00 78.75 89 VAL A N 1
ATOM 703 C CA . VAL A 1 89 ? -12.765 4.388 11.629 1.00 78.75 89 VAL A CA 1
ATOM 704 C C . VAL A 1 89 ? -13.622 5.265 10.720 1.00 78.75 89 VAL A C 1
ATOM 706 O O . VAL A 1 89 ? -13.106 5.796 9.739 1.00 78.75 89 VAL A O 1
ATOM 709 N N . ASN A 1 90 ? -14.901 5.464 11.060 1.00 76.62 90 ASN A N 1
ATOM 710 C CA . ASN A 1 90 ? -15.815 6.382 10.362 1.00 76.62 90 ASN A CA 1
ATOM 711 C C . ASN A 1 90 ? -15.742 6.245 8.827 1.00 76.62 90 ASN A C 1
ATOM 713 O O . ASN A 1 90 ? -15.399 7.192 8.120 1.00 76.62 90 ASN A O 1
ATOM 717 N N . GLU A 1 91 ? -15.978 5.029 8.329 1.00 81.06 91 GLU A N 1
ATOM 718 C CA . GLU A 1 91 ? -15.959 4.677 6.896 1.00 81.06 91 GLU A CA 1
ATOM 719 C C . GLU A 1 91 ? -14.600 4.791 6.182 1.00 81.06 91 GLU A C 1
ATOM 721 O O . GLU A 1 91 ? -14.500 4.568 4.975 1.00 81.06 91 GLU A O 1
ATOM 726 N N . SER A 1 92 ? -13.529 5.082 6.919 1.00 84.00 92 SER A N 1
ATOM 727 C CA . SER A 1 92 ? -12.184 5.267 6.378 1.00 84.00 92 SER A CA 1
ATOM 728 C C . SER A 1 92 ? -11.158 4.377 7.078 1.00 84.00 92 SER A C 1
ATOM 730 O O . SER A 1 92 ? -11.323 3.972 8.225 1.00 84.00 92 SER A O 1
ATOM 732 N N . TYR A 1 93 ? -10.057 4.074 6.397 1.00 86.69 93 TYR A N 1
ATOM 733 C CA . TYR A 1 93 ? -8.957 3.289 6.949 1.00 86.69 93 TYR A CA 1
ATOM 734 C C . TYR A 1 93 ? -7.846 4.212 7.441 1.00 86.69 93 TYR A C 1
ATOM 736 O O . TYR A 1 93 ? -7.211 4.914 6.652 1.00 86.69 93 TYR A O 1
ATOM 744 N N . LEU A 1 94 ? -7.583 4.201 8.744 1.00 87.94 94 LEU A N 1
ATOM 745 C CA . LEU A 1 94 ? -6.444 4.892 9.332 1.00 87.94 94 LEU A CA 1
ATOM 746 C C . LEU A 1 94 ? -5.174 4.081 9.061 1.00 87.94 94 LEU A C 1
ATOM 748 O O . LEU A 1 94 ? -5.046 2.943 9.509 1.00 87.94 94 LEU A O 1
ATOM 752 N N . VAL A 1 95 ? -4.225 4.667 8.337 1.00 88.25 95 VAL A N 1
ATOM 753 C CA . VAL A 1 95 ? -2.973 4.019 7.922 1.00 88.25 95 VAL A CA 1
ATOM 754 C C . VAL A 1 95 ? -1.800 4.992 8.020 1.00 88.25 95 VAL A C 1
ATOM 756 O O . VAL A 1 95 ? -1.971 6.205 7.947 1.00 88.25 95 VAL A O 1
ATOM 759 N N . ASN A 1 96 ? -0.574 4.478 8.141 1.00 86.38 96 ASN A N 1
ATOM 760 C CA . ASN A 1 96 ? 0.609 5.351 8.196 1.00 86.38 96 ASN A CA 1
ATOM 761 C C . ASN A 1 96 ? 0.949 5.985 6.849 1.00 86.38 96 ASN A C 1
ATOM 763 O O . ASN A 1 96 ? 1.425 7.113 6.783 1.00 86.38 96 ASN A O 1
ATOM 767 N N . THR A 1 97 ? 0.753 5.234 5.771 1.00 85.75 97 THR A N 1
ATOM 768 C CA . THR A 1 97 ? 1.079 5.675 4.419 1.00 85.75 97 THR A CA 1
ATOM 769 C C . THR A 1 97 ? -0.130 5.373 3.551 1.00 85.75 97 THR A C 1
ATOM 771 O O . THR A 1 97 ? -0.330 4.207 3.203 1.00 85.75 97 THR A O 1
ATOM 774 N N . PRO A 1 98 ? -0.976 6.375 3.258 1.00 85.62 98 PRO A N 1
ATOM 775 C CA . PRO A 1 98 ? -2.120 6.167 2.392 1.00 85.62 98 PRO A CA 1
ATOM 776 C C . PRO A 1 98 ? -1.631 5.812 0.990 1.00 85.62 98 PRO A C 1
ATOM 778 O O . PRO A 1 98 ? -0.657 6.370 0.480 1.00 85.62 98 PRO A O 1
ATOM 781 N N . VAL A 1 99 ? -2.318 4.862 0.378 1.00 86.06 99 VAL A N 1
ATOM 782 C CA . VAL A 1 99 ? -2.130 4.467 -1.015 1.00 86.06 99 VAL A CA 1
ATOM 783 C C . VAL A 1 99 ? -3.465 4.647 -1.708 1.00 86.06 99 VAL A C 1
ATOM 785 O O . VAL A 1 99 ? -4.508 4.399 -1.111 1.00 86.06 99 VAL A O 1
ATOM 788 N N . ASN A 1 100 ? -3.445 5.106 -2.955 1.00 84.56 100 ASN A N 1
ATOM 789 C CA . ASN A 1 100 ? -4.685 5.268 -3.695 1.00 84.56 100 ASN A CA 1
ATOM 790 C C . ASN A 1 100 ? -5.194 3.891 -4.147 1.00 84.56 100 ASN A C 1
ATOM 792 O O . ASN A 1 100 ? -4.521 3.214 -4.930 1.00 84.56 100 ASN A O 1
ATOM 796 N N . ILE A 1 101 ? -6.346 3.479 -3.620 1.00 86.31 101 ILE A N 1
ATOM 797 C CA . ILE A 1 101 ? -7.053 2.251 -3.989 1.00 86.31 101 ILE A CA 1
ATOM 798 C C . ILE A 1 101 ? -8.516 2.626 -4.197 1.00 86.31 101 ILE A C 1
ATOM 800 O O . ILE A 1 101 ? -9.185 3.067 -3.263 1.00 86.31 101 ILE A O 1
ATOM 804 N N . ASP A 1 102 ? -9.010 2.429 -5.416 1.00 83.75 102 ASP A N 1
ATOM 805 C CA . ASP A 1 102 ? -10.366 2.822 -5.791 1.00 83.75 102 ASP A CA 1
ATOM 806 C C . ASP A 1 102 ? -11.421 2.163 -4.897 1.00 83.75 102 ASP A C 1
ATOM 808 O O . ASP A 1 102 ? -11.404 0.946 -4.677 1.00 83.75 102 ASP A O 1
ATOM 812 N N . GLY A 1 103 ? -12.358 2.980 -4.411 1.00 83.25 103 GLY A N 1
ATOM 813 C CA . GLY A 1 103 ? -13.440 2.554 -3.522 1.00 83.25 103 GLY A CA 1
ATOM 814 C C . GLY A 1 103 ? -13.068 2.502 -2.037 1.00 83.25 103 GLY A C 1
ATOM 815 O O . GLY A 1 103 ? -13.890 2.066 -1.234 1.00 83.25 103 GLY A O 1
ATOM 816 N N . PHE A 1 104 ? -11.864 2.941 -1.656 1.00 87.19 104 PHE A N 1
ATOM 817 C CA . PHE A 1 104 ? -11.410 2.965 -0.265 1.00 87.19 104 PHE A CA 1
ATOM 818 C C . PHE A 1 104 ? -10.950 4.370 0.134 1.00 87.19 104 PHE A C 1
ATOM 820 O O . PHE A 1 104 ? -10.135 4.992 -0.544 1.00 87.19 104 PHE A O 1
ATOM 827 N N . SER A 1 105 ? -11.458 4.859 1.267 1.00 88.44 105 SER A N 1
ATOM 828 C CA . SER A 1 105 ? -11.013 6.113 1.878 1.00 88.44 105 SER A CA 1
ATOM 829 C C . SER A 1 105 ? -9.901 5.836 2.887 1.00 88.44 105 SER A C 1
ATOM 831 O O . SER A 1 105 ? -10.042 4.949 3.731 1.00 88.44 105 SER A O 1
ATOM 833 N N . PHE A 1 106 ? -8.803 6.592 2.828 1.00 90.19 106 PHE A N 1
ATOM 834 C CA . PHE A 1 106 ? -7.672 6.452 3.746 1.00 90.19 106 PHE A CA 1
ATOM 835 C C . PHE A 1 106 ? -7.415 7.748 4.506 1.00 90.19 106 PHE A C 1
ATOM 837 O O . PHE A 1 106 ? -7.340 8.827 3.920 1.00 90.19 106 PHE A O 1
ATOM 844 N N . ILE A 1 107 ? -7.182 7.624 5.809 1.00 89.19 107 ILE A N 1
ATOM 845 C CA . ILE A 1 107 ? -6.722 8.711 6.668 1.00 89.19 107 ILE A CA 1
ATOM 846 C C . ILE A 1 107 ? -5.268 8.423 7.025 1.00 89.19 107 ILE A C 1
ATOM 848 O O . ILE A 1 107 ? -4.943 7.369 7.567 1.00 89.19 107 ILE A O 1
ATOM 852 N N . SER A 1 108 ? -4.376 9.367 6.726 1.00 89.12 108 SER A N 1
ATOM 853 C CA . SER A 1 108 ? -2.981 9.269 7.156 1.00 89.12 108 SER A CA 1
ATOM 854 C C . SER A 1 108 ? -2.865 9.568 8.645 1.00 89.12 108 SER A C 1
ATOM 856 O O . SER A 1 108 ? -3.410 10.572 9.109 1.00 89.12 108 SER A O 1
ATOM 858 N N . THR A 1 109 ? -2.079 8.786 9.379 1.00 89.25 109 THR A N 1
ATOM 859 C CA . THR A 1 109 ? -1.717 9.102 10.771 1.00 89.25 109 THR A CA 1
ATOM 860 C C . THR A 1 109 ? -0.947 10.414 10.914 1.00 89.25 109 THR A C 1
ATOM 862 O O . THR A 1 109 ? -0.986 11.024 11.977 1.00 89.25 109 THR A O 1
ATOM 865 N N . ALA A 1 110 ? -0.302 10.887 9.845 1.00 89.31 110 ALA A N 1
ATOM 866 C CA . ALA A 1 110 ? 0.360 12.190 9.812 1.00 89.31 110 ALA A CA 1
ATOM 867 C C . ALA A 1 110 ? -0.610 13.362 9.565 1.00 89.31 110 ALA A C 1
ATOM 869 O O . ALA A 1 110 ? -0.218 14.518 9.697 1.00 89.31 110 ALA A O 1
ATOM 870 N N . SER A 1 111 ? -1.864 13.093 9.183 1.00 88.06 111 SER A N 1
ATOM 871 C CA . SER A 1 111 ? -2.857 14.150 8.968 1.00 88.06 111 SER A CA 1
ATOM 872 C C . SER A 1 111 ? -3.417 14.672 10.300 1.00 88.06 111 SER A C 1
ATOM 874 O O . SER A 1 111 ? -3.505 13.901 11.259 1.00 88.06 111 SER A O 1
ATOM 876 N N . PRO A 1 112 ? -3.892 15.932 10.368 1.00 87.56 112 PRO A N 1
ATOM 877 C CA . PRO A 1 112 ? -4.544 16.461 11.569 1.00 87.56 112 PRO A CA 1
ATOM 878 C C . PRO A 1 112 ? -5.734 15.613 12.037 1.00 87.56 112 PRO A C 1
ATOM 880 O O . PRO A 1 112 ? -5.986 15.499 13.234 1.00 87.56 112 PRO A O 1
ATOM 883 N N . ALA A 1 113 ? -6.463 14.996 11.100 1.00 85.50 113 ALA A N 1
ATOM 884 C CA . ALA A 1 113 ? -7.545 14.068 11.413 1.00 85.50 113 ALA A CA 1
ATOM 885 C C . ALA A 1 113 ? -7.012 12.760 12.018 1.00 85.50 113 ALA A C 1
ATOM 887 O O . ALA A 1 113 ? -7.508 12.323 13.051 1.00 85.50 113 ALA A O 1
ATOM 888 N N . GLY A 1 114 ? -5.966 12.169 11.431 1.00 84.69 114 GLY A N 1
ATOM 889 C CA . GLY A 1 114 ? -5.355 10.936 11.933 1.00 84.69 114 GLY A CA 1
ATOM 890 C C . GLY A 1 114 ? -4.712 11.096 13.310 1.00 84.69 114 GLY A C 1
ATOM 891 O O . GLY A 1 114 ? -4.917 10.251 14.177 1.00 84.69 114 GLY A O 1
ATOM 892 N N . GLN A 1 115 ? -4.016 12.208 13.559 1.00 87.38 115 GLN A N 1
ATOM 893 C CA . GLN A 1 115 ? -3.424 12.500 14.871 1.00 87.38 115 GLN A CA 1
ATOM 894 C C . GLN A 1 115 ? -4.475 12.624 15.978 1.00 87.38 115 GLN A C 1
ATOM 896 O O . GLN A 1 115 ? -4.239 12.188 17.099 1.00 87.38 115 GLN A O 1
ATOM 901 N N . LYS A 1 116 ? -5.656 13.168 15.662 1.00 85.00 116 LYS A N 1
ATOM 902 C CA . LYS A 1 116 ? -6.782 13.252 16.605 1.00 85.00 116 LYS A CA 1
ATOM 903 C C . LYS A 1 116 ? -7.434 11.901 16.903 1.00 85.00 116 LYS A C 1
ATOM 905 O O . LYS A 1 116 ? -8.235 11.839 17.834 1.00 85.00 116 LYS A O 1
ATOM 910 N N . LEU A 1 117 ? -7.176 10.874 16.095 1.00 82.12 117 LEU A N 1
ATOM 911 C CA . LEU A 1 117 ? -7.744 9.534 16.256 1.00 82.12 117 LEU A CA 1
ATOM 912 C C . LEU A 1 117 ? -6.787 8.584 16.982 1.00 82.1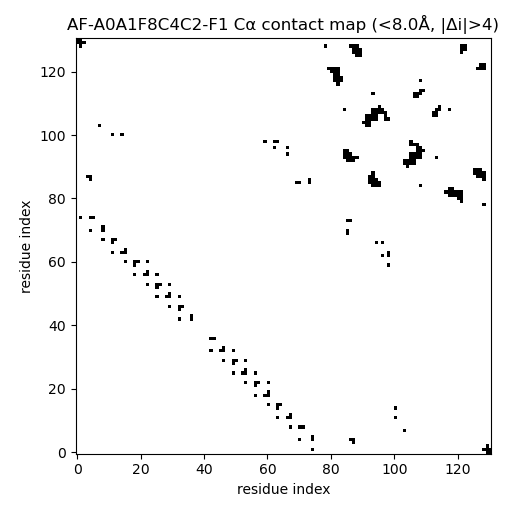2 117 LEU A C 1
ATOM 914 O O . LEU A 1 117 ? -7.251 7.723 17.722 1.00 82.12 117 LEU A O 1
ATOM 918 N N . LEU A 1 118 ? -5.474 8.747 16.800 1.00 82.56 118 LEU A N 1
ATOM 919 C CA . LEU A 1 118 ? -4.459 7.916 17.450 1.00 82.56 118 LEU A CA 1
ATOM 920 C C . LEU A 1 118 ? -4.571 7.941 18.979 1.00 82.56 118 LEU A C 1
ATOM 922 O O . LEU A 1 118 ? -4.729 9.001 19.582 1.00 82.56 118 LEU A O 1
ATOM 926 N N . GLY A 1 119 ? -4.442 6.767 19.601 1.00 75.62 119 GLY A N 1
ATOM 927 C CA . GLY A 1 119 ? -4.385 6.629 21.061 1.00 75.62 119 GLY A CA 1
ATOM 928 C C . GLY A 1 119 ? -5.716 6.839 21.787 1.00 75.62 119 GLY A C 1
ATOM 929 O O . GLY A 1 119 ? -5.760 6.731 23.011 1.00 75.62 119 GLY A O 1
ATOM 930 N N . LYS A 1 120 ? -6.809 7.107 21.063 1.00 80.62 120 LYS A N 1
ATOM 931 C CA . LYS A 1 120 ? -8.155 7.130 21.647 1.00 80.62 120 LYS A CA 1
ATOM 932 C C . LYS A 1 120 ? -8.636 5.724 21.968 1.00 80.62 120 LYS A C 1
ATOM 934 O O . LYS A 1 120 ? -8.252 4.771 21.290 1.00 80.62 120 LYS A O 1
ATOM 939 N N . LYS A 1 121 ? -9.503 5.602 22.975 1.00 75.69 121 LYS A N 1
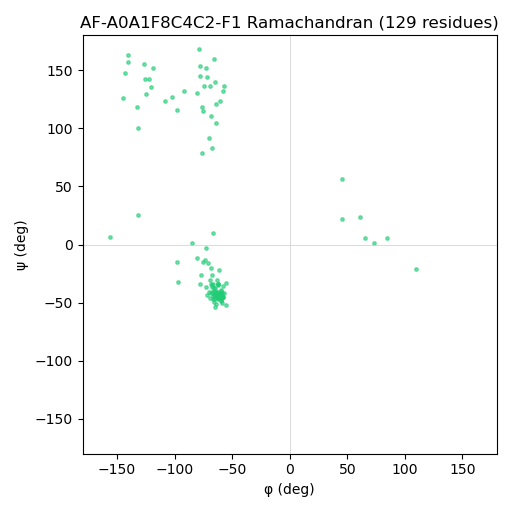ATOM 940 C CA . LYS A 1 121 ? -10.124 4.322 23.317 1.00 75.69 121 LYS A CA 1
ATOM 941 C C . LYS A 1 121 ? -11.103 3.898 22.230 1.00 75.69 121 LYS A C 1
ATOM 943 O O . LYS A 1 121 ? -11.906 4.696 21.737 1.00 75.69 121 LYS A O 1
ATOM 948 N N . VAL A 1 122 ? -11.041 2.621 21.877 1.00 67.62 122 VAL A N 1
ATOM 949 C CA . VAL A 1 122 ? -12.038 1.989 21.014 1.00 67.62 122 VAL A CA 1
ATOM 950 C C . VAL A 1 122 ? -13.404 2.079 21.711 1.00 67.62 122 VAL A C 1
ATOM 952 O O . VAL A 1 122 ? -13.538 1.675 22.861 1.00 67.62 122 VAL A O 1
ATOM 955 N N . GLY A 1 123 ? -14.399 2.674 21.042 1.00 63.28 123 GLY A N 1
ATOM 956 C CA . GLY A 1 123 ? -15.757 2.883 21.573 1.00 63.28 123 GLY A CA 1
ATOM 957 C C . GLY A 1 123 ? -16.145 4.336 21.894 1.00 63.28 123 GLY A C 1
ATOM 958 O O . GLY A 1 123 ? -17.329 4.653 21.870 1.00 63.28 123 GLY A O 1
ATOM 959 N N . GLU A 1 124 ? -15.195 5.259 22.094 1.00 57.03 124 GLU A N 1
ATOM 960 C CA . GLU A 1 124 ? -15.515 6.667 22.428 1.00 57.03 124 GLU A CA 1
ATOM 961 C C . GLU A 1 124 ? -16.015 7.513 21.240 1.00 57.03 124 G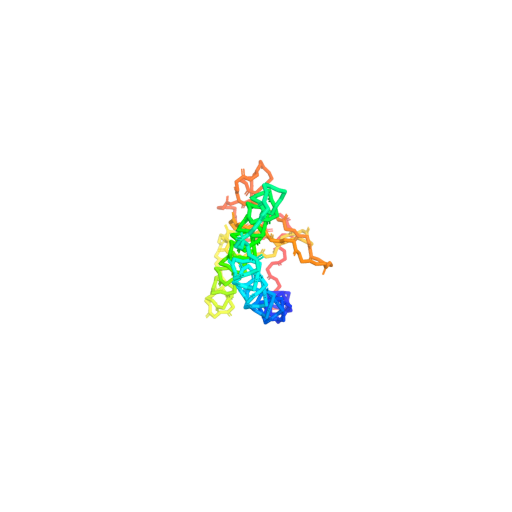LU A C 1
ATOM 963 O O . GLU A 1 124 ? -16.541 8.605 21.441 1.00 57.03 124 GLU A O 1
ATOM 968 N N . MET A 1 125 ? -15.841 7.061 19.993 1.00 51.31 125 MET A N 1
ATOM 969 C CA . MET A 1 125 ? -16.075 7.903 18.805 1.00 51.31 125 MET A CA 1
ATOM 970 C C . MET A 1 125 ? -16.921 7.261 17.696 1.00 51.31 125 MET A C 1
ATOM 972 O O . MET A 1 125 ? -16.765 7.628 16.535 1.00 51.31 125 MET A O 1
ATOM 976 N N . GLY A 1 126 ? -17.787 6.288 17.999 1.00 46.97 126 GLY A N 1
ATOM 977 C CA . GLY A 1 126 ? -18.428 5.509 16.923 1.00 46.97 126 GLY A CA 1
ATOM 978 C C . GLY A 1 126 ? -17.389 4.755 16.081 1.00 46.97 126 GLY A C 1
ATOM 979 O O . GLY A 1 126 ? -17.613 4.436 14.918 1.00 46.97 126 GLY A O 1
ATOM 980 N N . ILE A 1 127 ? -16.217 4.503 16.683 1.00 51.34 127 ILE A N 1
ATOM 981 C CA . ILE A 1 127 ? -15.168 3.666 16.121 1.00 51.34 127 ILE A CA 1
ATOM 982 C C . ILE A 1 127 ? -15.709 2.246 16.167 1.00 51.34 127 ILE A C 1
ATOM 984 O O . ILE A 1 127 ? -15.587 1.541 17.169 1.00 51.34 127 ILE A O 1
ATOM 988 N N . GLU A 1 128 ? -16.346 1.861 15.076 1.00 47.00 128 GLU A N 1
ATOM 989 C CA . GLU A 1 128 ? -16.737 0.496 14.798 1.00 47.00 128 GLU A CA 1
ATOM 990 C C . GLU A 1 128 ? -15.477 -0.349 14.583 1.00 47.00 128 GLU A C 1
ATOM 992 O O . GLU A 1 128 ? -15.054 -0.627 13.458 1.00 47.00 128 GLU A O 1
ATOM 997 N N . VAL A 1 129 ? -14.872 -0.804 15.681 1.00 48.47 129 VAL A N 1
ATOM 998 C CA . VAL A 1 129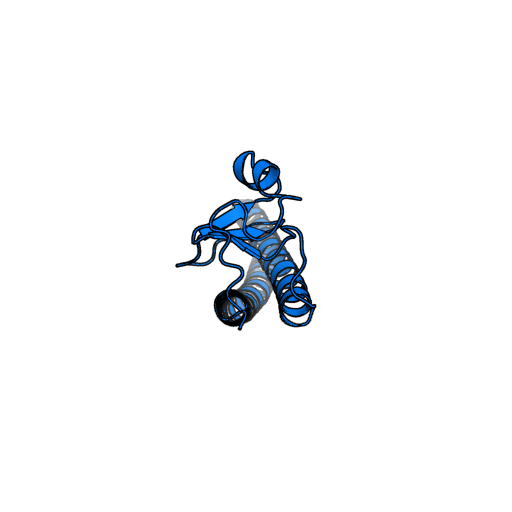 ? -14.098 -2.043 15.628 1.00 48.47 129 VAL A CA 1
ATOM 999 C C . VAL A 1 129 ? -15.121 -3.166 15.610 1.00 48.47 129 VAL A C 1
ATOM 1001 O O . VAL A 1 129 ? -15.453 -3.735 16.641 1.00 48.47 129 VAL A O 1
ATOM 1004 N N . LEU A 1 130 ? -15.710 -3.399 14.435 1.00 42.31 130 LEU A N 1
ATOM 1005 C CA . LEU A 1 130 ? -16.687 -4.464 14.256 1.00 42.31 130 LEU A CA 1
ATOM 1006 C C . LEU A 1 130 ? -15.991 -5.812 14.482 1.00 42.31 130 LEU A C 1
ATOM 1008 O O . LEU A 1 130 ? -15.211 -6.289 13.638 1.00 42.31 130 LEU A O 1
ATOM 1012 N N . GLU A 1 131 ? -16.282 -6.365 15.662 1.00 40.41 131 GLU A N 1
ATOM 1013 C CA . GLU A 1 131 ? -16.144 -7.774 16.036 1.00 40.41 131 GLU A CA 1
ATOM 1014 C C . GLU A 1 131 ? -16.533 -8.711 14.925 1.00 40.41 131 GLU A C 1
ATOM 1016 O O . GLU A 1 131 ? -17.361 -8.374 14.044 1.00 40.41 131 GLU A O 1
#